Protein AF-A0A0C2XII8-F1 (afdb_monomer)

Radius of gyration: 54.87 Å; Cα contacts (8 Å, |Δi|>4): 39; chains: 1; bounding box: 104×58×124 Å

Solvent-accessible surface area (backbone atoms only — not comparable to full-atom values): 9317 Å² total; per-residue (Å²): 132,57,75,66,57,55,50,50,53,51,50,53,52,52,50,52,53,51,36,52,68,58,28,58,60,99,82,67,96,84,66,76,51,66,79,70,80,54,88,54,47,32,86,89,79,72,38,71,52,68,73,76,80,65,71,70,77,89,40,72,68,64,74,51,58,64,50,68,59,52,52,50,51,51,51,51,52,59,67,67,43,77,80,60,63,80,76,71,45,76,94,56,78,57,58,58,53,51,49,58,47,47,65,62,42,58,75,45,52,59,58,50,50,52,51,49,51,53,53,51,46,53,54,34,69,72,41,89,46,71,70,35,51,55,51,49,54,54,48,54,58,50,51,56,51,57,52,57,64,61,75,80,113

Secondary structure (DSSP, 8-state):
--HHHHHHHHHHHHHHHHHHHTT--TT-SS----SS--TTEETTTTEE--------S--HHHHHTTHHHHHHHHHHHHHHS---HHHHS-S-HHHHHHHHHHHHHHHHHHHHHHHHHHHHHHHHHHS--HHHHHHHHHHHHHHHHHHHHHH--

pLDDT: mean 78.1, std 12.28, range [43.84, 94.94]

Foldseek 3Di:
DDPVVVVVVVVVVVVVVVCVQQCDDPDDDPDSDHPPPPVQADPVVRHGPDDPPPPPCDDVCNVCVCVVVVVVVVVVVVVVPPPPVVVVPDPPPPVVVVVVVCVVCVVVVVVVVVVVLVVLLVVLVVPPDPVSVVVNVVSVVVVVVVVVVVVVD

Mean predicted aligned error: 20.23 Å

Structure (mmCIF, N/CA/C/O backbone):
data_AF-A0A0C2XII8-F1
#
_entry.id   AF-A0A0C2XII8-F1
#
loop_
_atom_site.group_PDB
_atom_site.id
_atom_site.type_symbol
_atom_site.label_atom_id
_atom_site.label_alt_id
_atom_site.label_comp_id
_atom_site.label_asym_id
_atom_site.label_entity_id
_atom_site.label_seq_id
_atom_site.pdbx_PDB_ins_code
_atom_site.Cartn_x
_atom_site.Cartn_y
_atom_site.Cartn_z
_atom_site.occupancy
_atom_site.B_iso_or_equiv
_atom_site.auth_seq_id
_atom_site.auth_comp_id
_atom_site.auth_asym_id
_atom_site.auth_atom_id
_atom_site.pdbx_PDB_model_num
ATOM 1 N N . MET A 1 1 ? 80.361 43.403 -60.291 1.00 56.62 1 MET A N 1
ATOM 2 C CA . MET A 1 1 ? 79.627 42.156 -60.578 1.00 56.62 1 MET A CA 1
ATOM 3 C C . MET A 1 1 ? 79.084 42.289 -61.982 1.00 56.62 1 MET A C 1
ATOM 5 O O . MET A 1 1 ? 78.618 43.370 -62.331 1.00 56.62 1 MET A O 1
ATOM 9 N N . SER A 1 2 ? 79.293 41.280 -62.820 1.00 84.12 2 SER A N 1
ATOM 10 C CA . SER A 1 2 ? 78.867 41.334 -64.219 1.00 84.12 2 SER A CA 1
ATOM 11 C C . SER A 1 2 ? 77.349 41.195 -64.300 1.00 84.12 2 SER A C 1
ATOM 13 O O . SER A 1 2 ? 76.752 40.419 -63.555 1.00 84.12 2 SER A O 1
ATOM 15 N N . LEU A 1 3 ? 76.719 41.902 -65.239 1.00 79.19 3 LEU A N 1
ATOM 16 C CA . LEU A 1 3 ? 75.275 41.812 -65.479 1.00 79.19 3 LEU A CA 1
ATOM 17 C C . LEU A 1 3 ? 74.833 40.359 -65.753 1.00 79.19 3 LEU A C 1
ATOM 19 O O . LEU A 1 3 ? 73.723 39.960 -65.410 1.00 79.19 3 LEU A O 1
ATOM 23 N N . ALA A 1 4 ? 75.725 39.551 -66.337 1.00 84.62 4 ALA A N 1
ATOM 24 C CA . ALA A 1 4 ? 75.497 38.130 -66.584 1.00 84.62 4 ALA A CA 1
ATOM 25 C C . ALA A 1 4 ? 75.403 37.310 -65.282 1.00 84.62 4 ALA A C 1
ATOM 27 O O . ALA A 1 4 ? 74.501 36.486 -65.142 1.00 84.62 4 ALA A O 1
ATOM 28 N N . GLU A 1 5 ? 76.267 37.587 -64.302 1.00 86.94 5 GLU A N 1
ATOM 29 C CA . GLU A 1 5 ? 76.284 36.890 -63.008 1.00 86.94 5 GLU A CA 1
ATOM 30 C C . GLU A 1 5 ? 75.009 37.183 -62.203 1.00 86.94 5 GLU A C 1
ATOM 32 O O . GLU A 1 5 ? 74.429 36.288 -61.588 1.00 86.94 5 GLU A O 1
ATOM 37 N N . GLU A 1 6 ? 74.512 38.422 -62.247 1.00 87.50 6 GLU A N 1
ATOM 38 C CA . GLU A 1 6 ? 73.258 38.802 -61.584 1.00 87.50 6 GLU A CA 1
ATOM 39 C C . GLU A 1 6 ? 72.031 38.138 -62.226 1.00 87.50 6 GLU A C 1
ATOM 41 O O . GLU A 1 6 ? 71.106 37.712 -61.522 1.00 87.50 6 GLU A O 1
ATOM 46 N N . VAL A 1 7 ? 72.022 37.996 -63.557 1.00 91.12 7 VAL A N 1
ATOM 47 C CA . VAL A 1 7 ? 70.962 37.284 -64.288 1.00 91.12 7 VAL A CA 1
ATOM 48 C C . VAL A 1 7 ? 70.968 35.798 -63.940 1.00 91.12 7 VAL A C 1
ATOM 50 O O . VAL A 1 7 ? 69.904 35.226 -63.686 1.00 91.12 7 VAL A O 1
ATOM 53 N N . GLU A 1 8 ? 72.141 35.173 -63.873 1.00 90.44 8 GLU A N 1
ATOM 54 C CA . GLU A 1 8 ? 72.284 33.770 -63.487 1.00 90.44 8 GLU A CA 1
ATOM 55 C C . GLU A 1 8 ? 71.892 33.533 -62.026 1.00 90.44 8 GLU A C 1
ATOM 57 O O . GLU A 1 8 ? 71.112 32.619 -61.744 1.00 90.44 8 GLU A O 1
ATOM 62 N N . ALA A 1 9 ? 72.307 34.405 -61.103 1.00 90.44 9 ALA A N 1
ATOM 63 C CA . ALA A 1 9 ? 71.905 34.341 -59.700 1.00 90.44 9 ALA A CA 1
ATOM 64 C C . ALA A 1 9 ? 70.382 34.495 -59.534 1.00 90.44 9 ALA A C 1
ATOM 66 O O . ALA A 1 9 ? 69.742 33.747 -58.784 1.00 90.44 9 ALA A O 1
ATOM 67 N N . ARG A 1 10 ? 69.758 35.422 -60.279 1.00 89.62 10 ARG A N 1
ATOM 68 C CA . ARG A 1 10 ? 68.296 35.589 -60.299 1.00 89.62 10 ARG A CA 1
ATOM 69 C C . ARG A 1 10 ? 67.602 34.363 -60.885 1.00 89.62 10 ARG A C 1
ATOM 71 O O . ARG A 1 10 ? 66.592 33.920 -60.336 1.00 89.62 10 ARG A O 1
ATOM 78 N N . LYS A 1 11 ? 68.130 33.800 -61.972 1.00 93.19 11 LYS A N 1
ATOM 79 C CA . LYS A 1 11 ? 67.602 32.590 -62.616 1.00 93.19 11 LYS A CA 1
ATOM 80 C C . LYS A 1 11 ? 67.659 31.392 -61.668 1.00 93.19 11 LYS A C 1
ATOM 82 O O . LYS A 1 11 ? 66.635 30.734 -61.492 1.00 93.19 11 LYS A O 1
ATOM 87 N N . ALA A 1 12 ? 68.788 31.172 -60.997 1.00 89.25 12 ALA A N 1
ATOM 88 C CA . ALA A 1 12 ? 68.959 30.109 -60.010 1.00 89.25 12 ALA A CA 1
ATOM 89 C C . ALA A 1 12 ? 67.997 30.276 -58.822 1.00 89.25 12 ALA A C 1
ATOM 91 O O . ALA A 1 12 ? 67.317 29.328 -58.423 1.00 89.25 12 ALA A O 1
ATOM 92 N N . ARG A 1 13 ? 67.838 31.504 -58.307 1.00 86.94 13 ARG A N 1
ATOM 93 C CA . ARG A 1 13 ? 66.891 31.805 -57.221 1.00 86.94 13 ARG A CA 1
ATOM 94 C C . ARG A 1 13 ? 65.436 31.565 -57.631 1.00 86.94 13 ARG A C 1
ATOM 96 O O . ARG A 1 13 ? 64.662 31.004 -56.856 1.00 86.94 13 ARG A O 1
ATOM 103 N N . LEU A 1 14 ? 65.055 31.950 -58.850 1.00 87.50 14 LEU A N 1
ATOM 104 C CA . LEU A 1 14 ? 63.716 31.690 -59.388 1.00 87.50 14 LEU A CA 1
ATOM 105 C C . LEU A 1 14 ? 63.469 30.196 -59.627 1.00 87.50 14 LEU A C 1
ATOM 107 O O . LEU A 1 14 ? 62.364 29.718 -59.374 1.00 87.50 14 LEU A O 1
ATOM 111 N N . GLN A 1 15 ? 64.479 29.449 -60.078 1.00 86.38 15 GLN A N 1
ATOM 112 C CA . GLN A 1 15 ? 64.397 27.995 -60.221 1.00 86.38 15 GLN A CA 1
ATOM 113 C C . GLN A 1 15 ? 64.233 27.305 -58.861 1.00 86.38 15 GLN A C 1
ATOM 115 O O . GLN A 1 15 ? 63.352 26.459 -58.730 1.00 86.38 15 GLN A O 1
ATOM 120 N N . ALA A 1 16 ? 64.965 27.730 -57.828 1.00 82.44 16 ALA A N 1
ATOM 121 C CA . ALA A 1 16 ? 64.806 27.214 -56.467 1.00 82.44 16 ALA A CA 1
ATOM 122 C C . ALA A 1 16 ? 63.406 27.499 -55.887 1.00 82.44 16 ALA A C 1
ATOM 124 O O . ALA A 1 16 ? 62.791 26.624 -55.279 1.00 82.44 16 ALA A O 1
ATOM 125 N N . LEU A 1 17 ? 62.853 28.695 -56.124 1.00 78.44 17 LEU A N 1
ATOM 126 C CA . LEU A 1 17 ? 61.482 29.030 -55.715 1.00 78.44 17 LEU A CA 1
ATOM 127 C C . LEU A 1 17 ? 60.429 28.210 -56.472 1.00 78.44 17 LEU A C 1
ATOM 129 O O . LEU A 1 17 ? 59.435 27.797 -55.875 1.00 78.44 17 LEU A O 1
ATOM 133 N N . ARG A 1 18 ? 60.642 27.945 -57.768 1.00 81.44 18 ARG A N 1
ATOM 134 C CA . ARG A 1 18 ? 59.767 27.075 -58.570 1.00 81.44 18 ARG A CA 1
ATOM 135 C C . ARG A 1 18 ? 59.827 25.620 -58.105 1.00 81.44 18 ARG A C 1
ATOM 137 O O . ARG A 1 18 ? 58.771 25.015 -57.959 1.00 81.44 18 ARG A O 1
ATOM 144 N N . ALA A 1 19 ? 61.014 25.093 -57.806 1.00 76.31 19 ALA A N 1
ATOM 145 C CA . ALA A 1 19 ? 61.191 23.747 -57.258 1.00 76.31 19 ALA A CA 1
ATOM 146 C C . ALA A 1 19 ? 60.526 23.603 -55.879 1.00 76.31 19 ALA A C 1
ATOM 148 O O . ALA A 1 19 ? 59.776 22.657 -55.647 1.00 76.31 19 ALA A O 1
ATOM 149 N N . LYS A 1 20 ? 60.690 24.607 -55.005 1.00 71.94 20 LYS A N 1
ATOM 150 C CA . LYS A 1 20 ? 60.012 24.662 -53.704 1.00 71.94 20 LYS A CA 1
ATOM 151 C C . LYS A 1 20 ? 58.490 24.729 -53.856 1.00 71.94 20 LYS A C 1
ATOM 153 O O . LYS A 1 20 ? 57.783 24.023 -53.152 1.00 71.94 20 LYS A O 1
ATOM 158 N N . LYS A 1 21 ? 57.967 25.521 -54.802 1.00 70.50 21 LYS A N 1
ATOM 159 C CA . LYS A 1 21 ? 56.524 25.578 -55.107 1.00 70.50 21 LYS A CA 1
ATOM 160 C C . LYS A 1 21 ? 55.982 24.243 -55.640 1.00 70.50 21 LYS A C 1
ATOM 162 O O . LYS A 1 21 ? 54.835 23.915 -55.365 1.00 70.50 21 LYS A O 1
ATOM 167 N N . ALA A 1 22 ? 56.799 23.487 -56.374 1.00 65.25 22 ALA A N 1
ATOM 168 C CA . ALA A 1 22 ? 56.472 22.155 -56.884 1.00 65.25 22 ALA A CA 1
ATOM 169 C C . ALA A 1 22 ? 56.649 21.024 -55.846 1.00 65.25 22 ALA A C 1
ATOM 171 O O . ALA A 1 22 ? 56.411 19.867 -56.176 1.00 65.25 22 ALA A O 1
ATOM 172 N N . GLY A 1 23 ? 57.047 21.339 -54.606 1.00 59.53 23 GLY A N 1
ATOM 173 C CA . GLY A 1 23 ? 57.166 20.361 -53.519 1.00 59.53 23 GLY A CA 1
ATOM 174 C C . GLY A 1 23 ? 58.398 19.454 -53.592 1.00 59.53 23 GLY A C 1
ATOM 175 O O . GLY A 1 23 ? 58.451 18.458 -52.880 1.00 59.53 23 GLY A O 1
ATOM 176 N N . ILE A 1 24 ? 59.395 19.778 -54.422 1.00 56.88 24 ILE A N 1
ATOM 177 C CA . ILE A 1 24 ? 60.624 18.984 -54.540 1.00 56.88 24 ILE A CA 1
ATOM 178 C C . ILE A 1 24 ? 61.638 19.514 -53.520 1.00 56.88 24 ILE A C 1
ATOM 180 O O . ILE A 1 24 ? 62.247 20.567 -53.719 1.00 56.88 24 ILE A O 1
ATOM 184 N N . THR A 1 25 ? 61.806 18.798 -52.410 1.00 51.34 25 THR A N 1
ATOM 185 C CA . THR A 1 25 ? 62.929 18.981 -51.478 1.00 51.34 25 THR A CA 1
ATOM 186 C C . THR A 1 25 ? 64.019 17.965 -51.801 1.00 51.34 25 THR A C 1
ATOM 188 O O . THR A 1 25 ? 63.706 16.805 -52.053 1.00 51.34 25 THR A O 1
ATOM 191 N N . ASN A 1 26 ? 65.287 18.389 -51.796 1.00 51.50 26 ASN A N 1
ATOM 192 C CA . ASN A 1 26 ? 66.441 17.514 -52.025 1.00 51.50 26 ASN A CA 1
ATOM 193 C C . ASN A 1 26 ? 66.412 16.335 -51.037 1.00 51.50 26 ASN A C 1
ATOM 195 O O . ASN A 1 26 ? 66.782 16.518 -49.879 1.00 51.50 26 ASN A O 1
ATOM 199 N N . GLY A 1 27 ? 65.956 15.157 -51.474 1.00 51.47 27 GLY A N 1
ATOM 200 C CA . GLY A 1 27 ? 66.006 13.961 -50.635 1.00 51.47 27 GLY A CA 1
ATOM 201 C C . GLY A 1 27 ? 65.000 12.839 -50.875 1.00 51.47 27 GLY A C 1
ATOM 202 O O . GLY A 1 27 ? 65.191 11.812 -50.243 1.00 51.47 27 GLY A O 1
ATOM 203 N N . ASP A 1 28 ? 63.984 12.950 -51.740 1.00 43.84 28 ASP A N 1
ATOM 204 C CA . ASP A 1 28 ? 63.217 11.753 -52.132 1.00 43.84 28 ASP A CA 1
ATOM 205 C C . ASP A 1 28 ? 62.414 11.965 -53.424 1.00 43.84 28 ASP A C 1
ATOM 207 O O . ASP A 1 28 ? 61.667 12.932 -53.567 1.00 43.84 28 ASP A O 1
ATOM 211 N N . SER A 1 29 ? 62.593 11.079 -54.399 1.00 48.31 29 SER A N 1
ATOM 212 C CA . SER A 1 29 ? 62.166 11.277 -55.794 1.00 48.31 29 SER A CA 1
ATOM 213 C C . SER A 1 29 ? 60.851 10.584 -56.148 1.00 48.31 29 SER A C 1
ATOM 215 O O . SER A 1 29 ? 60.609 10.319 -57.318 1.00 48.31 29 SER A O 1
ATOM 217 N N . ASN A 1 30 ? 59.981 10.302 -55.169 1.00 50.31 30 ASN A N 1
ATOM 218 C CA . ASN A 1 30 ? 58.760 9.528 -55.433 1.00 50.31 30 ASN A CA 1
ATOM 219 C C . ASN A 1 30 ? 57.459 10.023 -54.782 1.00 50.31 30 ASN A C 1
ATOM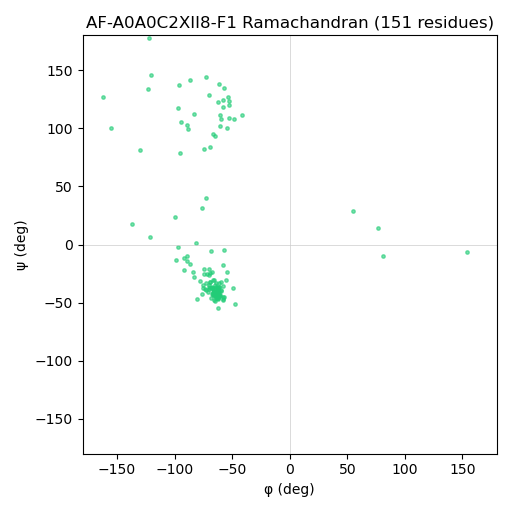 221 O O . ASN A 1 30 ? 56.466 9.297 -54.767 1.00 50.31 30 ASN A O 1
ATOM 225 N N . LYS A 1 31 ? 57.385 11.273 -54.311 1.00 50.22 31 LYS A N 1
ATOM 226 C CA . LYS A 1 31 ? 56.091 11.881 -53.949 1.00 50.22 31 LYS A CA 1
ATOM 227 C C . LYS A 1 31 ? 56.160 13.403 -54.032 1.00 50.22 31 LYS A C 1
ATOM 229 O O . LYS A 1 31 ? 56.646 14.066 -53.123 1.00 50.22 31 LYS A O 1
ATOM 234 N N . ALA A 1 32 ? 55.648 13.968 -55.125 1.00 55.75 32 ALA A N 1
ATOM 235 C CA . ALA A 1 32 ? 55.371 15.398 -55.216 1.00 55.75 32 ALA A CA 1
ATOM 236 C C . ALA A 1 32 ? 54.194 15.733 -54.282 1.00 55.75 32 ALA A C 1
ATOM 238 O O . ALA A 1 32 ? 53.034 15.733 -54.691 1.00 55.75 32 ALA A O 1
ATOM 239 N N . VAL A 1 33 ? 54.475 15.955 -52.997 1.00 54.31 33 VAL A N 1
ATOM 240 C CA . VAL A 1 33 ? 53.466 16.397 -52.031 1.00 54.31 33 VAL A CA 1
ATOM 241 C C . VAL A 1 33 ? 53.338 17.914 -52.155 1.00 54.31 33 VAL A C 1
ATOM 243 O O . VAL A 1 33 ? 54.262 18.664 -51.846 1.00 54.31 33 VAL A O 1
ATOM 246 N N . SER A 1 34 ? 52.185 18.372 -52.644 1.00 57.25 34 SER A N 1
ATOM 247 C CA . SER A 1 34 ? 51.815 19.790 -52.661 1.00 57.25 34 SER A CA 1
ATOM 248 C C . SER A 1 34 ? 51.954 20.385 -51.253 1.00 57.25 34 SER A C 1
ATOM 250 O O . SER A 1 34 ? 51.294 19.936 -50.319 1.00 57.25 34 SER A O 1
ATOM 252 N N . LEU A 1 35 ? 52.799 21.411 -51.088 1.00 55.91 35 LEU A N 1
ATOM 253 C CA . LEU A 1 35 ? 53.044 22.078 -49.797 1.00 55.91 35 LEU A CA 1
ATOM 254 C C . LEU A 1 35 ? 51.837 22.880 -49.273 1.00 55.91 35 LEU A C 1
ATOM 256 O O . LEU A 1 35 ? 51.882 23.408 -48.163 1.00 55.91 35 LEU A O 1
ATOM 260 N N . LEU A 1 36 ? 50.757 22.995 -50.050 1.00 61.31 36 LEU A N 1
ATOM 261 C CA . LEU A 1 36 ? 49.492 23.520 -49.550 1.00 61.31 36 LEU A CA 1
ATOM 262 C C . LEU A 1 36 ? 48.686 22.358 -48.978 1.00 61.31 36 LEU A C 1
ATOM 264 O O . LEU A 1 36 ? 48.025 21.628 -49.714 1.00 61.31 36 LEU A O 1
ATOM 268 N N . SER A 1 37 ? 48.721 22.223 -47.650 1.00 63.56 37 SER A N 1
ATOM 269 C CA . SER A 1 37 ? 47.777 21.376 -46.925 1.00 63.56 37 SER A CA 1
ATOM 270 C C .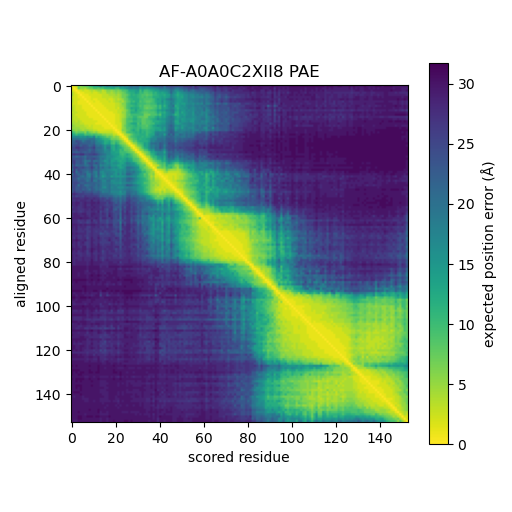 SER A 1 37 ? 46.363 21.897 -47.183 1.00 63.56 37 SER A C 1
ATOM 272 O O . SER A 1 37 ? 45.926 22.915 -46.639 1.00 63.56 37 SER A O 1
ATOM 274 N N . GLN A 1 38 ? 45.653 21.217 -48.073 1.00 66.44 38 GLN A N 1
ATOM 275 C CA . GLN A 1 38 ? 44.264 21.484 -48.392 1.00 66.44 38 GLN A CA 1
ATOM 276 C C . GLN A 1 38 ? 43.395 20.977 -47.237 1.00 66.44 38 GLN A C 1
ATOM 278 O O . GLN A 1 38 ? 42.859 19.877 -47.280 1.00 66.44 38 GLN A O 1
ATOM 283 N N . ARG A 1 39 ? 43.270 21.778 -46.170 1.00 73.25 39 ARG A N 1
ATOM 284 C CA . ARG A 1 39 ? 42.540 21.398 -44.941 1.00 73.25 39 ARG A CA 1
ATOM 285 C C . ARG A 1 39 ? 41.140 20.833 -45.231 1.00 73.25 39 ARG A C 1
ATOM 287 O O . ARG A 1 39 ? 40.723 19.887 -44.571 1.00 73.25 39 ARG A O 1
ATOM 294 N N . ASN A 1 40 ? 40.464 21.395 -46.237 1.00 77.94 40 ASN A N 1
ATOM 295 C CA . ASN A 1 40 ? 39.079 21.082 -46.594 1.00 77.94 40 ASN A CA 1
ATOM 296 C C . ASN A 1 40 ? 38.901 20.564 -48.029 1.00 77.94 40 ASN A C 1
ATOM 298 O O . ASN A 1 40 ? 37.759 20.450 -48.457 1.00 77.94 40 ASN A O 1
ATOM 302 N N . PHE A 1 41 ? 39.961 20.304 -48.799 1.00 81.50 41 PHE A N 1
ATOM 303 C CA . PHE A 1 41 ? 39.829 19.853 -50.191 1.00 81.50 41 PHE A CA 1
ATOM 304 C C . PHE A 1 41 ? 40.552 18.528 -50.381 1.00 81.50 41 PHE A C 1
ATOM 306 O O . PHE A 1 41 ? 41.679 18.363 -49.917 1.00 81.50 41 PHE A O 1
ATOM 313 N N . ASP A 1 42 ? 39.877 17.597 -51.042 1.00 80.94 42 ASP A N 1
ATOM 314 C CA . ASP A 1 42 ? 40.406 16.278 -51.343 1.00 80.94 42 ASP A CA 1
ATOM 315 C C . ASP A 1 42 ? 40.982 16.266 -52.772 1.00 80.94 42 ASP A C 1
ATOM 317 O O . ASP A 1 42 ? 40.245 16.524 -53.732 1.00 80.94 42 ASP A O 1
ATOM 321 N N . PRO A 1 43 ? 42.295 16.029 -52.945 1.00 77.50 43 PRO A N 1
ATOM 322 C CA . PRO A 1 43 ? 42.939 16.068 -54.252 1.00 77.50 43 PRO A CA 1
ATOM 323 C C . PRO A 1 43 ? 42.497 14.945 -55.200 1.00 77.50 43 PRO A C 1
ATOM 325 O O . PRO A 1 43 ? 42.599 15.135 -56.413 1.00 77.50 43 PRO A O 1
ATOM 328 N N . GLU A 1 44 ? 42.001 13.814 -54.690 1.00 78.19 44 GLU A N 1
ATOM 329 C CA . GLU A 1 44 ? 41.581 12.681 -55.525 1.00 78.19 44 GLU A CA 1
ATOM 330 C C . GLU A 1 44 ? 40.184 12.909 -56.106 1.00 78.19 44 GLU A C 1
ATOM 332 O O . GLU A 1 44 ? 39.981 12.786 -57.316 1.00 78.19 44 GLU A O 1
ATOM 337 N N . THR A 1 45 ? 39.229 13.330 -55.272 1.00 79.56 45 THR A N 1
ATOM 338 C CA . THR A 1 45 ? 37.847 13.588 -55.708 1.00 79.56 45 THR A CA 1
ATOM 339 C C . THR A 1 45 ? 37.620 15.019 -56.191 1.00 79.56 45 THR A C 1
ATOM 341 O O . THR A 1 45 ? 36.577 15.313 -56.771 1.00 79.56 45 THR A O 1
ATOM 344 N N . ARG A 1 46 ? 38.590 15.920 -55.981 1.00 79.12 46 ARG A N 1
ATOM 345 C CA . ARG A 1 46 ? 38.522 17.358 -56.302 1.00 79.12 46 ARG A CA 1
ATOM 346 C C . ARG A 1 46 ? 37.315 18.062 -55.670 1.00 79.12 46 ARG A C 1
ATOM 348 O O . ARG A 1 46 ? 36.802 19.041 -56.214 1.00 79.12 46 ARG A O 1
ATOM 355 N N . THR A 1 47 ? 36.852 17.567 -54.528 1.00 79.62 47 THR A N 1
ATOM 356 C CA . THR A 1 47 ? 35.693 18.095 -53.798 1.00 79.62 47 THR A CA 1
ATOM 357 C C . THR A 1 47 ? 36.074 18.505 -52.384 1.00 79.62 47 THR A C 1
ATOM 359 O O . THR A 1 47 ? 37.214 18.350 -51.945 1.00 79.62 47 THR A O 1
ATOM 362 N N . LEU A 1 48 ? 35.101 19.045 -51.647 1.00 79.75 48 LEU A N 1
ATOM 363 C CA . LEU A 1 48 ? 35.241 19.255 -50.212 1.00 79.75 48 LEU A CA 1
ATOM 364 C C . LEU A 1 48 ? 35.564 17.919 -49.529 1.00 79.75 48 LEU A C 1
ATOM 366 O O . LEU A 1 48 ? 34.909 16.911 -49.805 1.00 79.75 48 LEU A O 1
ATOM 370 N N . ARG A 1 49 ? 36.548 17.938 -48.627 1.00 74.56 49 ARG A N 1
ATOM 371 C CA . ARG A 1 49 ? 36.910 16.816 -47.762 1.00 74.56 49 ARG A CA 1
ATOM 372 C C . ARG A 1 49 ? 35.738 16.551 -46.823 1.00 74.56 49 ARG A C 1
ATOM 374 O O . ARG A 1 49 ? 35.607 17.196 -45.782 1.00 74.56 49 ARG A O 1
ATOM 381 N N . ARG A 1 50 ? 34.851 15.642 -47.222 1.00 72.50 50 ARG A N 1
ATOM 382 C CA . ARG A 1 50 ? 33.793 15.126 -46.355 1.00 72.50 50 ARG A CA 1
ATOM 383 C C . ARG A 1 50 ? 34.494 14.264 -45.307 1.00 72.50 50 ARG A C 1
ATOM 385 O O . ARG A 1 50 ? 35.321 13.436 -45.670 1.00 72.50 50 ARG A O 1
ATOM 392 N N . ALA A 1 51 ? 34.228 14.494 -44.021 1.00 68.00 51 ALA A N 1
ATOM 393 C CA . ALA A 1 51 ? 34.591 13.497 -43.019 1.00 68.00 51 ALA A CA 1
ATOM 394 C C . ALA A 1 51 ? 33.964 12.183 -43.480 1.00 68.00 51 ALA A C 1
ATOM 396 O O . ALA A 1 51 ? 32.781 12.201 -43.827 1.00 68.00 51 ALA A O 1
ATOM 397 N N . ASP A 1 52 ? 34.762 11.117 -43.584 1.00 65.75 52 ASP A N 1
ATOM 398 C CA . ASP A 1 52 ? 34.280 9.801 -43.981 1.00 65.75 52 ASP A CA 1
ATOM 399 C C . ASP A 1 52 ? 32.954 9.563 -43.267 1.00 65.75 52 ASP A C 1
ATOM 401 O O . ASP A 1 52 ? 32.919 9.432 -42.045 1.00 65.75 52 ASP A O 1
ATOM 405 N N . ALA A 1 53 ? 31.858 9.526 -44.023 1.00 59.78 53 ALA A N 1
ATOM 406 C CA . ALA A 1 53 ? 30.548 9.163 -43.505 1.00 59.78 53 ALA A CA 1
ATOM 407 C C . ALA A 1 53 ? 30.513 7.649 -43.242 1.00 59.78 53 ALA A C 1
ATOM 409 O O . ALA A 1 53 ? 29.532 6.979 -43.550 1.00 59.78 53 ALA A O 1
ATOM 410 N N . ARG A 1 54 ? 31.612 7.093 -42.706 1.00 62.12 54 ARG A N 1
ATOM 411 C CA . ARG A 1 54 ? 31.572 5.866 -41.929 1.00 62.12 54 ARG A CA 1
ATOM 412 C C . ARG A 1 54 ? 30.522 6.162 -40.884 1.00 62.12 54 ARG A C 1
ATOM 414 O O . ARG A 1 54 ? 30.704 7.073 -40.079 1.00 62.12 54 ARG A O 1
ATOM 421 N N . ALA A 1 55 ? 29.381 5.504 -41.031 1.00 63.06 55 ALA A N 1
ATOM 422 C CA . ALA A 1 55 ? 28.265 5.643 -40.129 1.00 63.06 55 ALA A CA 1
ATOM 423 C C . ALA A 1 55 ? 28.842 5.508 -38.725 1.00 63.06 55 ALA A C 1
ATOM 425 O O . ALA A 1 55 ? 29.312 4.433 -38.378 1.00 63.06 55 ALA A O 1
ATOM 426 N N . ILE A 1 56 ? 28.908 6.608 -37.976 1.00 67.00 56 ILE A N 1
ATOM 427 C CA . ILE A 1 56 ? 29.422 6.587 -36.612 1.00 67.00 56 ILE A CA 1
ATOM 428 C C . ILE A 1 56 ? 28.493 5.611 -35.893 1.00 67.00 56 ILE A C 1
ATOM 430 O O . ILE A 1 56 ? 27.281 5.822 -35.841 1.00 67.00 56 ILE A O 1
ATOM 434 N N . GLU A 1 57 ? 29.007 4.428 -35.567 1.00 67.12 57 GLU A N 1
ATOM 435 C CA . GLU A 1 57 ? 28.174 3.307 -35.117 1.00 67.12 57 GLU A CA 1
ATOM 436 C C . GLU A 1 57 ? 27.604 3.595 -33.732 1.00 67.12 57 GLU A C 1
ATOM 438 O O . GLU A 1 57 ? 26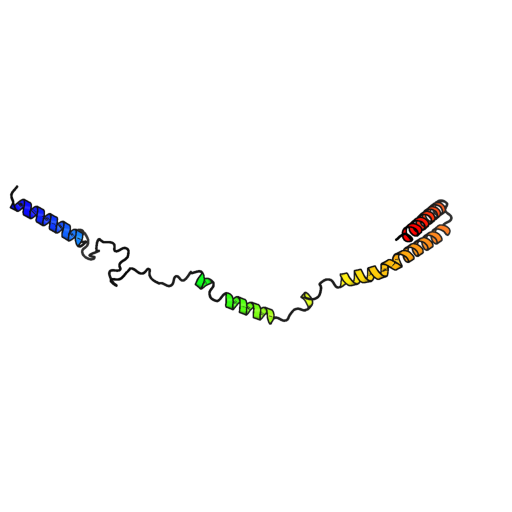.454 3.272 -33.468 1.00 67.12 57 GLU A O 1
ATOM 443 N N . ASP A 1 58 ? 28.362 4.332 -32.926 1.00 74.44 58 ASP A N 1
ATOM 444 C CA . ASP A 1 58 ? 28.006 4.736 -31.575 1.00 74.44 58 ASP A CA 1
ATOM 445 C C . ASP A 1 58 ? 27.383 6.142 -31.576 1.00 74.44 58 ASP A C 1
ATOM 447 O O . ASP A 1 58 ? 28.051 7.151 -31.347 1.00 74.44 58 ASP A O 1
ATOM 451 N N . THR A 1 59 ? 26.102 6.226 -31.943 1.00 82.94 59 THR A N 1
ATOM 452 C CA . THR A 1 59 ? 25.296 7.450 -31.777 1.00 82.94 59 THR A CA 1
ATOM 453 C C . THR A 1 59 ? 24.102 7.137 -30.880 1.00 82.94 59 THR A C 1
ATOM 455 O O . THR A 1 59 ? 23.562 6.032 -30.930 1.00 82.94 59 THR A O 1
ATOM 458 N N . VAL A 1 60 ? 23.670 8.097 -30.058 1.00 85.31 60 VAL A N 1
ATOM 459 C CA . VAL A 1 60 ? 22.583 7.904 -29.075 1.00 85.31 60 VAL A CA 1
ATOM 460 C C . VAL A 1 60 ? 21.285 7.464 -29.756 1.00 85.31 60 VAL A C 1
ATOM 462 O O . VAL A 1 60 ? 20.557 6.628 -29.238 1.00 85.31 60 VAL A O 1
ATOM 465 N N . GLU A 1 61 ? 21.032 7.975 -30.953 1.00 83.94 61 GLU A N 1
ATOM 466 C CA . GLU A 1 61 ? 19.876 7.682 -31.791 1.00 83.94 61 GLU A CA 1
ATOM 467 C C . GLU A 1 61 ? 19.825 6.202 -32.174 1.00 83.94 61 GLU A C 1
ATOM 469 O O . GLU A 1 61 ? 18.756 5.610 -32.130 1.00 83.94 61 GLU A O 1
ATOM 474 N N . LYS A 1 62 ? 20.976 5.589 -32.479 1.00 84.00 62 LYS A N 1
ATOM 475 C CA . LYS A 1 62 ? 21.070 4.152 -32.778 1.00 84.00 62 LYS A CA 1
ATOM 476 C C . LYS A 1 62 ? 20.912 3.292 -31.531 1.00 84.00 62 LYS A C 1
ATOM 478 O O . LYS A 1 62 ? 20.364 2.204 -31.615 1.00 84.00 62 LYS A O 1
ATOM 483 N N . ASN A 1 63 ? 21.378 3.786 -30.385 1.00 83.56 63 ASN A N 1
ATOM 484 C CA . ASN A 1 63 ? 21.266 3.076 -29.111 1.00 83.56 63 ASN A CA 1
ATOM 485 C C . ASN A 1 63 ? 19.823 3.064 -28.576 1.00 83.56 63 ASN A C 1
ATOM 487 O O . ASN A 1 63 ? 19.470 2.188 -27.793 1.00 83.56 63 ASN A O 1
ATOM 491 N N . VAL A 1 64 ? 19.002 4.043 -28.967 1.00 86.88 64 VAL A N 1
ATOM 492 C CA . VAL A 1 64 ? 17.594 4.169 -28.551 1.00 86.88 64 VAL A CA 1
ATOM 493 C C . VAL A 1 64 ? 16.628 3.631 -29.618 1.00 86.88 64 VAL A C 1
ATOM 495 O O . VAL A 1 64 ? 15.450 3.415 -29.327 1.00 86.88 64 VAL A O 1
ATOM 498 N N . ASP A 1 65 ? 17.113 3.383 -30.836 1.00 87.50 65 ASP A N 1
ATOM 499 C CA . ASP A 1 65 ? 16.323 2.794 -31.915 1.00 87.50 65 ASP A CA 1
ATOM 500 C C . ASP A 1 65 ? 15.772 1.421 -31.490 1.00 87.50 65 ASP A C 1
ATOM 502 O O . ASP A 1 65 ? 16.509 0.547 -31.037 1.00 87.50 65 ASP A O 1
ATOM 506 N N . GLY A 1 66 ? 14.453 1.248 -31.573 1.00 88.31 66 GLY A N 1
ATOM 507 C CA . GLY A 1 66 ? 13.760 0.016 -31.174 1.00 88.31 66 GLY A CA 1
ATOM 508 C C . GLY A 1 66 ? 13.472 -0.165 -29.674 1.00 88.31 66 GLY A C 1
ATOM 509 O O . GLY A 1 66 ? 12.671 -1.032 -29.327 1.00 88.31 66 GLY A O 1
ATOM 510 N N . LEU A 1 67 ? 14.012 0.669 -28.773 1.00 91.81 67 LEU A N 1
ATOM 511 C CA . LEU A 1 67 ? 13.734 0.557 -27.328 1.00 91.81 67 LEU A CA 1
ATOM 512 C C . LEU A 1 67 ? 12.243 0.758 -27.006 1.00 91.81 67 LEU A C 1
ATOM 514 O O . LEU A 1 67 ? 11.686 0.107 -26.124 1.00 91.81 67 LEU A O 1
ATOM 518 N N . ALA A 1 68 ? 11.578 1.656 -27.735 1.00 90.69 68 ALA A N 1
ATOM 519 C CA . ALA A 1 68 ? 10.145 1.896 -27.576 1.00 90.69 68 ALA A CA 1
ATOM 520 C C . ALA A 1 68 ? 9.310 0.656 -27.940 1.00 90.69 68 ALA A C 1
ATOM 522 O O . ALA A 1 68 ? 8.360 0.325 -27.229 1.00 90.69 68 ALA A O 1
ATOM 523 N N . ASP A 1 69 ? 9.695 -0.046 -29.008 1.00 93.44 69 ASP A N 1
ATOM 524 C CA . ASP A 1 69 ? 9.016 -1.260 -29.462 1.00 93.44 69 ASP A CA 1
ATOM 525 C C . ASP A 1 69 ? 9.234 -2.414 -28.476 1.00 93.44 69 ASP A C 1
ATOM 527 O O . ASP A 1 69 ? 8.303 -3.167 -28.189 1.00 93.44 69 ASP A O 1
ATOM 531 N N . GLU A 1 70 ? 10.431 -2.515 -27.889 1.00 93.44 70 GLU A N 1
ATOM 532 C CA . GLU A 1 70 ? 10.734 -3.479 -26.828 1.00 93.44 70 GLU A CA 1
ATOM 533 C C . GLU A 1 70 ? 9.890 -3.227 -25.569 1.00 93.44 70 GLU A C 1
ATOM 535 O O . GLU A 1 70 ? 9.287 -4.157 -25.031 1.00 93.44 70 GLU A O 1
ATOM 540 N N . ILE A 1 71 ? 9.777 -1.968 -25.131 1.00 93.31 71 ILE A N 1
ATOM 541 C CA . ILE A 1 71 ? 8.947 -1.588 -23.977 1.00 93.31 71 ILE A CA 1
ATOM 542 C C . ILE A 1 71 ? 7.474 -1.931 -24.232 1.00 93.31 71 ILE A C 1
ATOM 544 O O . ILE A 1 71 ? 6.810 -2.487 -23.356 1.00 93.31 71 ILE A O 1
ATOM 548 N N . LEU A 1 72 ? 6.962 -1.633 -25.428 1.00 92.81 72 LEU A N 1
ATOM 549 C CA . LEU A 1 72 ? 5.585 -1.953 -25.810 1.00 92.81 72 LEU A CA 1
ATOM 550 C C . LEU A 1 72 ? 5.341 -3.466 -25.861 1.00 92.81 72 LEU A C 1
ATOM 552 O O . LEU A 1 72 ? 4.301 -3.938 -25.396 1.00 92.81 72 LEU A O 1
ATOM 556 N N . ALA A 1 73 ? 6.294 -4.237 -26.387 1.00 93.31 73 ALA A N 1
ATOM 557 C CA . ALA A 1 73 ? 6.214 -5.693 -26.405 1.00 93.31 73 ALA A CA 1
ATOM 558 C C . ALA A 1 73 ? 6.223 -6.282 -24.984 1.00 93.31 73 ALA A C 1
ATOM 560 O O . ALA A 1 73 ? 5.416 -7.163 -24.682 1.00 93.31 73 ALA A O 1
ATOM 561 N N . ALA A 1 74 ? 7.077 -5.762 -24.099 1.00 90.19 74 ALA A N 1
ATOM 562 C CA . ALA A 1 74 ? 7.153 -6.181 -22.704 1.00 90.19 74 ALA A CA 1
ATOM 563 C C . ALA A 1 74 ? 5.874 -5.838 -21.919 1.00 90.19 74 ALA A C 1
ATOM 565 O O . ALA A 1 74 ? 5.389 -6.665 -21.144 1.00 90.19 74 ALA A O 1
ATOM 566 N N . ASP A 1 75 ? 5.287 -4.655 -22.133 1.00 88.19 75 ASP A N 1
ATOM 567 C CA . ASP A 1 75 ? 4.026 -4.285 -21.482 1.00 88.19 75 ASP A CA 1
ATOM 568 C C . ASP A 1 75 ? 2.868 -5.163 -21.970 1.00 88.19 75 ASP A C 1
ATOM 570 O O . ASP A 1 75 ? 2.087 -5.660 -21.160 1.00 88.19 75 ASP A O 1
ATOM 574 N N . LYS A 1 76 ? 2.812 -5.467 -23.273 1.00 88.06 76 LYS A N 1
ATOM 575 C CA . LYS A 1 76 ? 1.818 -6.395 -23.826 1.00 88.06 76 LYS A CA 1
ATOM 576 C C . LYS A 1 76 ? 1.937 -7.796 -23.215 1.00 88.06 76 LYS A C 1
ATOM 578 O O . LYS A 1 76 ? 0.928 -8.365 -22.812 1.00 88.06 76 LYS A O 1
ATOM 583 N N . GLN A 1 77 ? 3.155 -8.318 -23.065 1.00 86.19 77 GLN A N 1
ATOM 584 C CA . GLN A 1 77 ? 3.395 -9.595 -22.380 1.00 86.19 77 GLN A CA 1
ATOM 585 C C . GLN A 1 77 ? 2.976 -9.552 -20.904 1.00 86.19 77 GLN A C 1
ATOM 587 O O . GLN A 1 77 ? 2.422 -10.519 -20.388 1.00 86.19 77 GLN A O 1
ATOM 592 N N . ARG A 1 78 ? 3.202 -8.427 -20.216 1.00 81.44 78 ARG A N 1
ATOM 593 C CA . ARG A 1 78 ? 2.789 -8.235 -18.820 1.00 81.44 78 ARG A CA 1
ATOM 594 C C . ARG A 1 78 ? 1.270 -8.141 -18.660 1.00 81.44 78 ARG A C 1
ATOM 596 O O . ARG A 1 78 ? 0.758 -8.559 -17.628 1.00 81.44 78 ARG A O 1
ATOM 603 N N . GLN A 1 79 ? 0.569 -7.590 -19.648 1.00 78.31 79 GLN A N 1
ATOM 604 C CA . GLN A 1 79 ? -0.894 -7.545 -19.681 1.00 78.31 79 GLN A CA 1
ATOM 605 C C . GLN A 1 79 ? -1.512 -8.909 -20.032 1.00 78.31 79 GLN A C 1
ATOM 607 O O . GLN A 1 79 ? -2.577 -9.237 -19.517 1.00 78.31 79 GLN A O 1
ATOM 612 N N . GLU A 1 80 ? -0.856 -9.695 -20.895 1.00 77.62 80 GLU A N 1
ATOM 613 C CA . GLU A 1 80 ? -1.255 -11.071 -21.233 1.00 77.62 80 GLU A CA 1
ATOM 614 C C . GLU A 1 80 ? -0.943 -12.069 -20.105 1.00 77.62 80 GLU A C 1
ATOM 616 O O . GLU A 1 80 ? -1.611 -13.099 -19.995 1.00 77.62 80 GLU A O 1
ATOM 621 N N . ALA A 1 81 ? 0.040 -11.768 -19.249 1.00 78.19 81 ALA A N 1
ATOM 622 C CA . ALA A 1 81 ? 0.290 -12.529 -18.034 1.00 78.19 81 ALA A CA 1
ATOM 623 C C . ALA A 1 81 ? -0.932 -12.451 -17.106 1.00 78.19 81 ALA A C 1
ATOM 625 O O . ALA A 1 81 ? -1.380 -11.373 -16.714 1.00 78.19 81 ALA A O 1
ATOM 626 N N . GLU A 1 82 ? -1.473 -13.621 -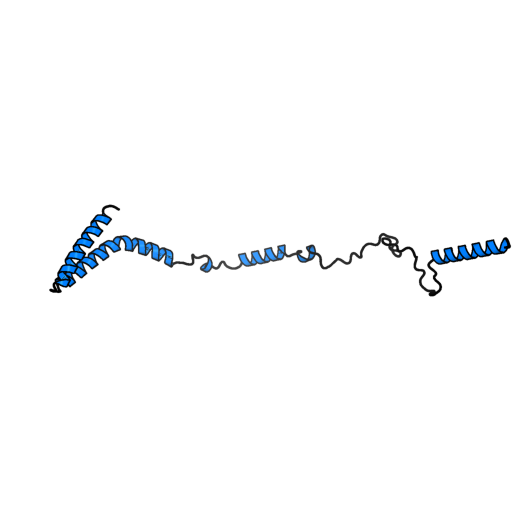16.771 1.00 67.69 82 GLU A N 1
ATOM 627 C CA . GLU A 1 82 ? -2.682 -13.781 -15.972 1.00 67.69 82 GLU A CA 1
ATOM 628 C C . GLU A 1 82 ? -2.565 -13.000 -14.651 1.00 67.69 82 GLU A C 1
ATOM 630 O O . GLU A 1 82 ? -1.612 -13.164 -13.885 1.00 67.69 82 GLU A O 1
ATOM 635 N N . LEU A 1 83 ? -3.517 -12.092 -14.412 1.00 68.31 83 LEU A N 1
ATOM 636 C CA . LEU A 1 83 ? -3.547 -11.251 -13.218 1.00 68.31 83 LEU A CA 1
ATOM 637 C C . LEU A 1 83 ? -3.640 -12.140 -11.973 1.00 68.31 83 LEU A C 1
ATOM 639 O O . LEU A 1 83 ? -4.677 -12.752 -11.718 1.00 68.31 83 LEU A O 1
ATOM 643 N N . ASP A 1 84 ? -2.574 -12.180 -11.173 1.00 72.19 84 ASP A N 1
ATOM 644 C CA . ASP A 1 84 ? -2.562 -12.906 -9.905 1.00 72.19 84 ASP A CA 1
ATOM 645 C C . ASP A 1 84 ? -3.520 -12.241 -8.900 1.00 72.19 84 ASP A C 1
ATOM 647 O O . ASP A 1 84 ? -3.186 -11.281 -8.193 1.00 72.19 84 ASP A O 1
ATO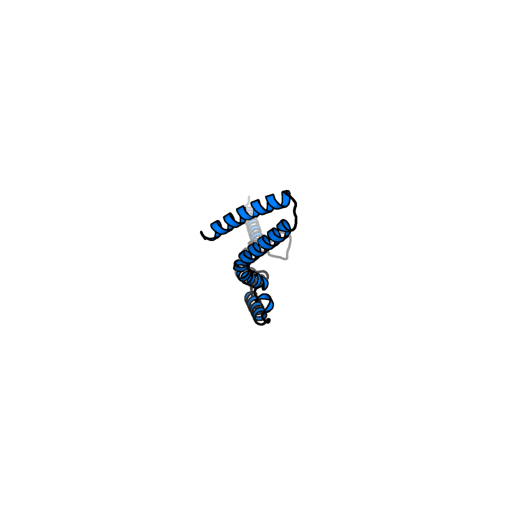M 651 N N . LEU A 1 85 ? -4.746 -12.767 -8.846 1.00 65.75 85 LEU A N 1
ATOM 652 C CA . LEU A 1 85 ? -5.831 -12.344 -7.955 1.00 65.75 85 LEU A CA 1
ATOM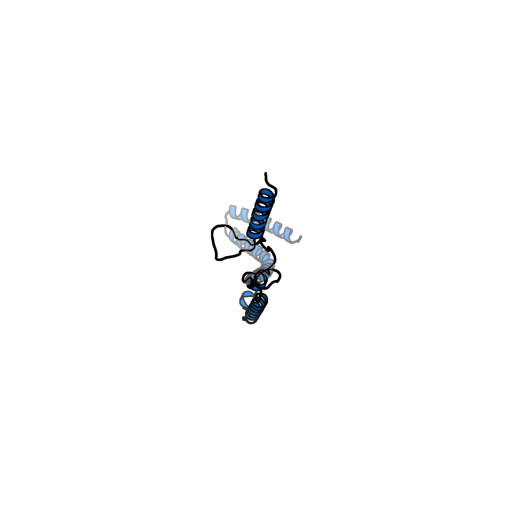 653 C C . LEU A 1 85 ? -5.413 -12.360 -6.473 1.00 65.75 85 LEU A C 1
ATOM 655 O O . LEU A 1 85 ? -5.961 -11.608 -5.665 1.00 65.75 85 LEU A O 1
ATOM 659 N N . SER A 1 86 ? -4.404 -13.159 -6.121 1.00 66.75 86 SER A N 1
ATOM 660 C CA . SER A 1 86 ? -3.828 -13.260 -4.776 1.00 66.75 86 SER A CA 1
ATOM 661 C C . SER A 1 86 ? -3.133 -11.970 -4.329 1.00 66.75 86 SER A C 1
ATOM 663 O O . SER A 1 86 ? -3.099 -11.663 -3.138 1.00 66.75 86 SER A O 1
ATOM 665 N N . ASN A 1 87 ? -2.579 -11.202 -5.272 1.00 70.44 87 ASN A N 1
ATOM 666 C CA . ASN A 1 87 ? -1.842 -9.965 -5.001 1.00 70.44 87 ASN A CA 1
ATOM 667 C C . ASN A 1 87 ? -2.748 -8.716 -5.053 1.00 70.44 87 ASN A C 1
ATOM 669 O O . ASN A 1 87 ? -2.427 -7.689 -4.454 1.00 70.44 87 ASN A O 1
ATOM 673 N N . ILE A 1 88 ? -3.892 -8.817 -5.744 1.00 67.81 88 ILE A N 1
ATOM 674 C CA . ILE A 1 88 ? -4.936 -7.778 -5.828 1.00 67.81 88 ILE A CA 1
ATOM 675 C C . ILE A 1 88 ? -5.886 -7.828 -4.623 1.00 67.81 88 ILE A C 1
ATOM 677 O O . ILE A 1 88 ? -6.439 -6.799 -4.228 1.00 67.81 88 ILE A O 1
ATOM 681 N N . ALA A 1 89 ? -6.070 -9.000 -4.008 1.00 72.31 89 ALA A N 1
ATOM 682 C CA . ALA A 1 89 ? -6.855 -9.116 -2.789 1.00 72.31 89 ALA A CA 1
ATOM 683 C C . ALA A 1 89 ? -6.232 -8.275 -1.649 1.00 72.31 89 ALA A C 1
ATOM 685 O O . ALA A 1 89 ? -5.009 -8.275 -1.464 1.00 72.31 89 ALA A O 1
ATOM 686 N N . PRO A 1 90 ? -7.041 -7.560 -0.844 1.00 73.19 90 PRO A N 1
ATOM 687 C CA . PRO A 1 90 ? -6.528 -6.792 0.283 1.00 73.19 90 PRO A CA 1
ATOM 688 C C . PRO A 1 90 ? -5.776 -7.719 1.249 1.00 73.19 90 PRO A C 1
ATOM 690 O O . PRO A 1 90 ? -6.354 -8.629 1.839 1.00 73.19 90 PRO A O 1
ATOM 693 N N . LYS A 1 91 ? -4.475 -7.457 1.440 1.00 66.31 91 LYS A N 1
ATOM 694 C CA . LYS A 1 91 ? -3.513 -8.294 2.193 1.00 66.31 91 LYS A CA 1
ATOM 695 C C . LYS A 1 91 ? -3.879 -8.596 3.655 1.00 66.31 91 LYS A C 1
ATOM 697 O O . LYS A 1 91 ? -3.143 -9.316 4.327 1.00 66.31 91 LYS A O 1
ATOM 702 N N . ARG A 1 92 ? -4.961 -8.035 4.197 1.00 62.88 92 ARG A N 1
ATOM 703 C CA . ARG A 1 92 ? -5.352 -8.212 5.600 1.00 62.88 92 ARG A CA 1
ATOM 704 C C . ARG A 1 92 ? -6.822 -8.611 5.741 1.00 62.88 92 ARG A C 1
ATOM 706 O O . ARG A 1 92 ? -7.632 -7.771 6.105 1.00 62.88 92 ARG A O 1
ATOM 713 N N . PRO A 1 93 ? -7.167 -9.898 5.564 1.00 63.12 93 PRO A N 1
ATOM 714 C CA . PRO A 1 93 ? -8.488 -10.440 5.923 1.00 63.12 93 PRO A CA 1
ATOM 715 C C . PRO A 1 93 ? -8.861 -10.243 7.409 1.00 63.12 93 PRO A C 1
ATOM 717 O O . PRO A 1 93 ? -10.022 -10.322 7.788 1.00 63.12 93 PRO A O 1
ATOM 720 N N . ASN A 1 94 ? -7.884 -9.958 8.271 1.00 60.91 94 ASN A N 1
ATOM 721 C CA . ASN A 1 94 ? -8.035 -9.827 9.720 1.00 60.91 94 ASN A CA 1
ATOM 722 C C . ASN A 1 94 ? -8.388 -8.414 10.219 1.00 60.91 94 ASN A C 1
ATOM 724 O O . ASN A 1 94 ? -8.759 -8.272 11.383 1.00 60.91 94 ASN A O 1
ATOM 728 N N . TRP A 1 95 ? -8.263 -7.371 9.391 1.00 71.88 95 TRP A N 1
ATOM 729 C CA . TRP A 1 95 ? -8.544 -5.998 9.835 1.00 71.88 9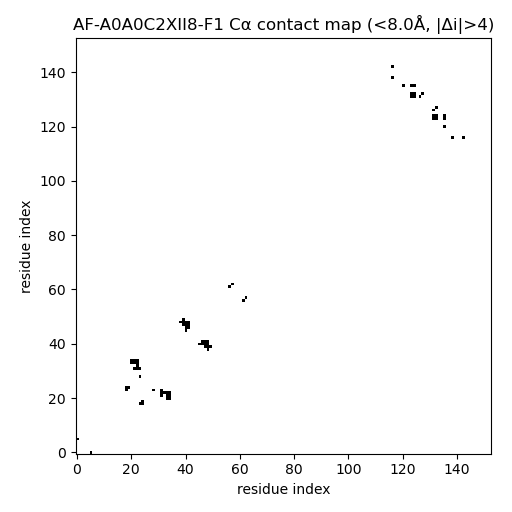5 TRP A CA 1
ATOM 730 C C . TRP A 1 95 ? -10.047 -5.758 9.998 1.00 71.88 95 TRP A C 1
ATOM 732 O O . TRP A 1 95 ? -10.476 -5.141 10.972 1.00 71.88 95 TRP A O 1
ATOM 742 N N . ASP A 1 96 ? -10.827 -6.333 9.086 1.00 76.19 96 ASP A N 1
ATOM 743 C CA . ASP A 1 96 ? -12.279 -6.247 9.083 1.00 76.19 96 ASP A CA 1
ATOM 744 C C . ASP A 1 96 ? -12.862 -7.169 10.152 1.00 76.19 96 ASP A C 1
ATOM 746 O O . ASP A 1 96 ? -13.653 -6.737 10.977 1.00 76.19 96 ASP A O 1
ATOM 750 N N . LEU A 1 97 ? -12.328 -8.391 10.268 1.00 78.38 97 LEU A N 1
ATOM 751 C CA . LEU A 1 97 ? -12.688 -9.311 11.349 1.00 78.38 97 LEU A CA 1
ATOM 752 C C . LEU A 1 97 ? -12.438 -8.710 12.733 1.00 78.38 97 LEU A C 1
ATOM 754 O O . LEU A 1 97 ? -13.297 -8.807 13.603 1.00 78.38 97 LEU A O 1
ATOM 758 N N . LYS A 1 98 ? -11.280 -8.074 12.951 1.00 81.06 98 LYS A N 1
ATOM 759 C CA . LYS A 1 98 ? -10.979 -7.430 14.235 1.00 81.06 98 LYS A CA 1
ATOM 760 C C . LYS A 1 98 ? -11.908 -6.244 14.490 1.00 81.06 98 LYS A C 1
ATOM 762 O O . LYS A 1 98 ? -12.367 -6.075 15.613 1.00 81.06 98 LYS A O 1
ATOM 767 N N . ARG A 1 99 ? -12.203 -5.435 13.471 1.00 82.75 99 ARG A N 1
ATOM 768 C CA . ARG A 1 99 ? -13.112 -4.288 13.591 1.00 82.75 99 ARG A CA 1
ATOM 769 C C . ARG A 1 99 ? -14.546 -4.727 13.891 1.00 82.75 99 ARG A C 1
ATOM 771 O O . ARG A 1 99 ? -15.156 -4.207 14.822 1.00 82.75 99 ARG A O 1
ATOM 778 N N . ASP A 1 100 ? -15.056 -5.701 13.150 1.00 85.75 100 ASP A N 1
ATOM 779 C CA . ASP A 1 100 ? -16.408 -6.234 13.309 1.00 85.75 100 ASP A CA 1
ATOM 780 C C . ASP A 1 100 ? -16.571 -6.981 14.634 1.00 85.75 100 ASP A C 1
ATOM 782 O O . ASP A 1 100 ? -17.614 -6.877 15.282 1.00 85.75 100 ASP A O 1
ATOM 786 N N . LEU A 1 101 ? -15.527 -7.691 15.079 1.00 88.38 101 LEU A N 1
ATOM 787 C CA . LEU A 1 101 ? -15.473 -8.301 16.405 1.00 88.38 101 LEU A CA 1
ATOM 788 C C . LEU A 1 101 ? -15.472 -7.233 17.501 1.00 88.38 101 LEU A C 1
ATOM 790 O O . LEU A 1 101 ? -16.282 -7.320 18.417 1.00 88.38 101 LEU A O 1
ATOM 794 N N . ASN A 1 102 ? -14.628 -6.203 17.389 1.00 87.62 102 ASN A N 1
ATOM 795 C CA . ASN A 1 102 ? -14.566 -5.114 18.366 1.00 87.62 102 ASN A CA 1
ATOM 796 C C . ASN A 1 102 ? -15.909 -4.383 18.485 1.00 87.62 102 ASN A C 1
ATOM 798 O O . ASN A 1 102 ? -16.344 -4.084 19.591 1.00 87.62 102 ASN A O 1
ATOM 802 N N . LYS A 1 103 ? -16.615 -4.159 17.369 1.00 88.75 103 LYS A N 1
ATOM 803 C CA . LYS A 1 103 ? -17.961 -3.566 17.380 1.00 88.75 103 LYS A CA 1
ATOM 804 C C . LYS A 1 103 ? -18.975 -4.424 18.147 1.00 88.75 103 LYS A C 1
ATOM 806 O O . LYS A 1 103 ? -19.852 -3.878 18.807 1.00 88.75 103 LYS A O 1
ATOM 811 N N . LYS A 1 104 ? -18.870 -5.754 18.057 1.00 90.06 104 LYS A N 1
ATOM 812 C CA . LYS A 1 104 ? -19.724 -6.693 18.806 1.00 90.06 104 LYS A CA 1
ATOM 813 C C . LYS A 1 104 ? -19.304 -6.836 20.272 1.00 90.06 104 LYS A C 1
ATOM 815 O O . LYS A 1 104 ? -20.164 -7.073 21.112 1.00 90.06 104 LYS A O 1
ATOM 820 N N . LEU A 1 105 ? -18.012 -6.699 20.573 1.00 90.94 105 LEU A N 1
ATOM 821 C CA . LEU A 1 105 ? -17.476 -6.764 21.934 1.00 90.94 105 LEU A CA 1
ATOM 822 C C . LEU A 1 105 ? -17.773 -5.497 22.739 1.00 90.94 105 LEU A C 1
ATOM 824 O O . LEU A 1 105 ? -18.118 -5.625 23.905 1.00 90.94 105 LEU A O 1
ATOM 828 N N . ALA A 1 106 ? -17.732 -4.310 22.129 1.00 89.00 106 ALA A N 1
ATOM 829 C CA . ALA A 1 106 ? -17.960 -3.032 22.809 1.00 89.00 106 ALA A CA 1
ATOM 830 C C . ALA A 1 106 ? -19.216 -2.993 23.715 1.00 89.00 106 ALA A C 1
ATOM 832 O O . ALA A 1 106 ? -19.075 -2.666 24.892 1.00 89.00 106 ALA A O 1
ATOM 833 N N . PRO A 1 107 ? -20.429 -3.383 23.261 1.00 89.25 107 PRO A N 1
ATOM 834 C CA . PRO A 1 107 ? -21.599 -3.413 24.146 1.00 89.25 107 PRO A CA 1
ATOM 835 C C . PRO A 1 107 ? -21.524 -4.518 25.216 1.00 89.25 107 PRO A C 1
ATOM 837 O O . PRO A 1 107 ? -22.155 -4.413 26.265 1.00 89.25 107 PRO A O 1
ATOM 840 N N . LEU A 1 108 ? -20.761 -5.585 24.966 1.00 91.81 108 LEU A N 1
ATOM 841 C CA . LEU A 1 108 ? -20.628 -6.725 25.871 1.00 91.81 108 LEU A CA 1
ATOM 842 C C . LEU A 1 108 ? -19.583 -6.483 26.969 1.00 91.81 108 LEU A C 1
ATOM 844 O O . LEU A 1 108 ? -19.665 -7.091 28.036 1.00 91.81 108 LEU A O 1
ATOM 848 N N . GLU A 1 109 ? -18.616 -5.592 26.741 1.00 90.50 109 GLU A N 1
ATOM 849 C CA . GLU A 1 109 ? -17.565 -5.258 27.705 1.00 90.50 109 GLU A CA 1
ATOM 850 C C . GLU A 1 109 ? -18.137 -4.709 29.014 1.00 90.50 109 GLU A C 1
ATOM 852 O O . GLU A 1 109 ? -17.665 -5.099 30.082 1.00 90.50 109 GLU A O 1
ATOM 857 N N . ARG A 1 110 ? -19.191 -3.882 28.958 1.00 89.00 110 ARG A N 1
ATOM 858 C CA . ARG A 1 110 ? -19.877 -3.379 30.160 1.00 89.00 110 ARG A CA 1
ATOM 859 C C . ARG A 1 110 ? -20.488 -4.519 30.977 1.00 89.00 110 ARG A C 1
ATOM 861 O O . ARG A 1 110 ? -20.131 -4.700 32.137 1.00 89.00 110 ARG A O 1
ATOM 868 N N . SER A 1 111 ? -21.316 -5.351 30.345 1.00 90.62 111 SER A N 1
ATOM 869 C CA . SER A 1 111 ? -21.947 -6.500 31.011 1.00 90.62 111 SER A CA 1
ATOM 870 C C . SER A 1 111 ? -20.914 -7.509 31.533 1.00 90.62 111 SER A C 1
ATOM 872 O O . SER A 1 111 ? -21.085 -8.101 32.596 1.00 90.62 111 SER A O 1
ATOM 874 N N . THR A 1 112 ? -19.789 -7.668 30.829 1.00 94.69 112 THR A N 1
ATOM 875 C CA . THR A 1 112 ? -18.687 -8.533 31.271 1.00 94.69 112 THR A CA 1
ATOM 876 C C . THR A 1 112 ? -18.010 -7.977 32.524 1.00 94.69 112 THR A C 1
ATOM 878 O O . THR A 1 112 ? -17.733 -8.741 33.446 1.00 94.69 112 THR A O 1
ATOM 881 N N . LYS A 1 113 ? -17.773 -6.659 32.601 1.00 91.38 113 LYS A N 1
ATOM 882 C CA . LYS A 1 113 ? -17.238 -6.009 33.810 1.00 91.38 113 LYS A CA 1
ATOM 883 C C . LYS A 1 113 ? -18.201 -6.164 34.987 1.00 91.38 113 LYS A C 1
ATOM 885 O O . LYS A 1 113 ? -17.766 -6.583 36.054 1.00 91.38 113 LYS A O 1
ATOM 890 N N . GLU A 1 114 ? -19.498 -5.932 34.786 1.00 90.81 114 GLU A N 1
ATOM 891 C CA . GLU A 1 114 ? -20.544 -6.150 35.801 1.00 90.81 114 GLU A CA 1
ATOM 892 C C . GLU A 1 114 ? -20.571 -7.613 36.293 1.00 90.81 114 GLU A C 1
ATOM 894 O O . GLU A 1 114 ? -20.578 -7.883 37.497 1.00 90.81 114 GLU A O 1
ATOM 899 N N . ALA A 1 115 ? -20.496 -8.585 35.379 1.00 94.94 115 ALA A N 1
ATOM 900 C CA . ALA A 1 115 ? -20.408 -10.003 35.723 1.00 94.94 115 ALA A CA 1
ATOM 901 C C . ALA A 1 115 ? -19.128 -10.332 36.518 1.00 94.94 115 ALA A C 1
ATOM 903 O O . ALA A 1 115 ? -19.168 -11.100 37.479 1.00 94.94 115 ALA A O 1
ATOM 904 N N . ILE A 1 116 ? -17.991 -9.724 36.168 1.00 93.06 116 ILE A N 1
ATOM 905 C CA . ILE A 1 116 ? -16.744 -9.867 36.931 1.00 93.06 116 ILE A CA 1
ATOM 906 C C . ILE A 1 116 ? -16.907 -9.270 38.334 1.00 93.06 116 ILE A C 1
ATOM 908 O O . ILE A 1 116 ? -16.552 -9.933 39.308 1.00 93.06 116 ILE A O 1
ATOM 912 N N . TYR A 1 117 ? -17.483 -8.072 38.464 1.00 92.31 117 TYR A N 1
ATOM 913 C CA . TYR A 1 117 ? -17.739 -7.438 39.759 1.00 92.31 117 TYR A CA 1
ATOM 914 C C . TYR A 1 117 ? -18.616 -8.318 40.657 1.00 92.31 117 TYR A C 1
ATOM 916 O O . TYR A 1 117 ? -18.260 -8.570 41.809 1.00 92.31 117 TYR A O 1
ATOM 924 N N . 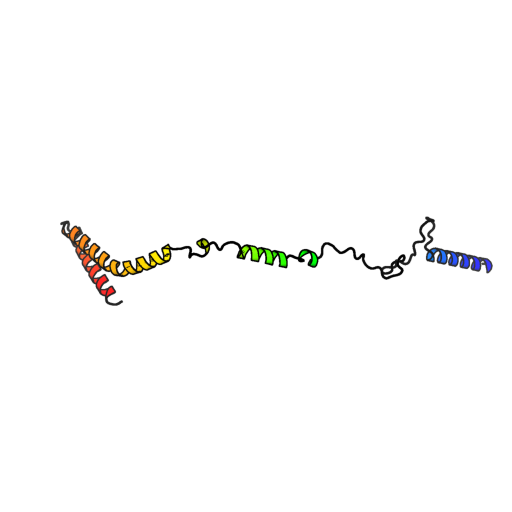THR A 1 118 ? -19.717 -8.856 40.126 1.00 91.38 118 THR A N 1
ATOM 925 C CA . THR A 1 118 ? -20.611 -9.747 40.887 1.00 91.38 118 THR A CA 1
ATOM 926 C C . THR A 1 118 ? -19.923 -11.049 41.306 1.00 91.38 118 THR A C 1
ATOM 928 O O . THR A 1 118 ? -20.063 -11.476 42.453 1.00 91.38 118 THR A O 1
ATOM 931 N N . LEU A 1 119 ? -19.123 -11.665 40.429 1.00 93.94 119 LEU A N 1
ATOM 932 C CA . LEU A 1 119 ? -18.361 -12.874 40.757 1.00 93.94 119 LEU A CA 1
ATOM 933 C C . LEU A 1 119 ? -17.304 -12.621 41.834 1.00 93.94 119 LEU A C 1
ATOM 935 O O . LEU A 1 119 ? -17.183 -13.415 42.770 1.00 93.94 119 LEU A O 1
ATOM 939 N N . VAL A 1 120 ? -16.560 -11.517 41.730 1.00 90.50 120 VAL A N 1
ATOM 940 C CA . VAL A 1 120 ? -15.563 -11.136 42.739 1.00 90.50 120 VAL A CA 1
ATOM 941 C C . VAL A 1 120 ? -16.248 -10.852 44.071 1.00 90.50 120 VAL A C 1
ATOM 943 O O . VAL A 1 120 ? -15.808 -11.383 45.086 1.00 90.50 120 VAL A O 1
ATOM 946 N N . ARG A 1 121 ? -17.370 -10.123 44.078 1.00 86.69 121 ARG A N 1
ATOM 947 C CA . ARG A 1 121 ? -18.168 -9.868 45.286 1.00 86.69 121 ARG A CA 1
ATOM 948 C C . ARG A 1 121 ? -18.633 -11.158 45.956 1.00 86.69 121 ARG A C 1
ATOM 950 O O . ARG A 1 121 ? -18.478 -11.305 47.164 1.00 86.69 121 ARG A O 1
ATOM 957 N N . ASN A 1 122 ? -19.171 -12.103 45.187 1.00 89.00 122 ASN A N 1
ATOM 958 C CA . ASN A 1 122 ? -19.639 -13.383 45.721 1.00 89.00 122 ASN A CA 1
ATOM 959 C C . ASN A 1 122 ? -18.491 -14.196 46.322 1.00 89.00 122 ASN A C 1
ATOM 961 O O . ASN A 1 122 ? -18.625 -14.749 47.414 1.00 89.00 122 ASN A O 1
ATOM 965 N N . ARG A 1 123 ? -17.342 -14.228 45.639 1.00 89.69 123 ARG A N 1
ATOM 966 C CA . ARG A 1 123 ? -16.140 -14.892 46.148 1.00 89.69 123 ARG A CA 1
ATOM 967 C C . ARG A 1 123 ? -15.657 -14.242 47.441 1.00 89.69 123 ARG A C 1
ATOM 969 O O . ARG A 1 123 ? -15.387 -14.936 48.413 1.00 89.69 123 ARG A O 1
ATOM 976 N N . LEU A 1 124 ? -15.606 -12.921 47.472 1.00 87.38 124 LEU A N 1
ATOM 977 C CA . LEU A 1 124 ? -15.103 -12.165 48.606 1.00 87.38 124 LEU A CA 1
ATOM 978 C C . LEU A 1 124 ? -16.045 -12.229 49.815 1.00 87.38 124 LEU A C 1
ATOM 980 O O . LEU A 1 124 ? -15.580 -12.315 50.940 1.00 87.38 124 LEU A O 1
ATOM 984 N N . GLY A 1 125 ? -17.361 -12.274 49.589 1.00 80.88 125 GLY A N 1
ATOM 985 C CA . GLY A 1 125 ? -18.360 -12.508 50.635 1.00 80.88 125 GLY A CA 1
ATOM 986 C C . GLY A 1 125 ? -18.352 -13.939 51.183 1.00 80.88 125 GLY A C 1
ATOM 987 O O . GLY A 1 125 ? -18.719 -14.148 52.338 1.00 80.88 125 GLY A O 1
ATOM 988 N N . SER A 1 126 ? -17.909 -14.918 50.385 1.00 82.31 126 SER A N 1
ATOM 989 C CA . SER A 1 126 ? -17.670 -16.288 50.862 1.00 82.31 126 SER A CA 1
ATOM 990 C C . SER A 1 126 ? -16.401 -16.412 51.718 1.00 82.31 126 SER A C 1
ATOM 992 O O . SER A 1 126 ? -16.295 -17.333 52.526 1.00 82.31 126 SER A O 1
ATOM 994 N N . GLU A 1 127 ? -15.465 -15.467 51.593 1.00 78.25 127 GLU A N 1
ATOM 995 C CA . GLU A 1 127 ? -14.251 -15.383 52.404 1.00 78.25 127 GLU A CA 1
ATOM 996 C C . GLU A 1 127 ? -14.479 -14.440 53.601 1.00 78.25 127 GLU A C 1
ATOM 998 O O . GLU A 1 127 ? -14.498 -13.221 53.472 1.00 78.25 127 GLU A O 1
ATOM 1003 N N . THR A 1 128 ? -14.631 -14.984 54.810 1.00 71.88 128 THR A N 1
ATOM 1004 C CA . THR A 1 128 ? -14.934 -14.219 56.040 1.00 71.88 128 THR A CA 1
ATOM 1005 C C . THR A 1 128 ? -13.738 -13.459 56.637 1.00 71.88 128 THR A C 1
ATOM 1007 O O . THR A 1 128 ? -13.658 -13.303 57.853 1.00 71.88 128 THR A O 1
ATOM 1010 N N . ASN A 1 129 ? -12.789 -12.999 55.821 1.00 80.38 129 ASN A N 1
ATOM 1011 C CA . ASN A 1 129 ? -11.655 -12.204 56.297 1.00 80.38 129 ASN A CA 1
ATOM 1012 C C . ASN A 1 129 ? -12.025 -10.714 56.340 1.00 80.38 129 ASN A C 1
ATOM 1014 O O . ASN A 1 129 ? -12.676 -10.206 55.428 1.00 80.38 129 ASN A O 1
ATOM 1018 N N . ASP A 1 130 ? -11.565 -9.982 57.357 1.00 77.81 130 ASP A N 1
ATOM 1019 C CA . ASP A 1 130 ? -11.847 -8.541 57.478 1.00 77.81 130 ASP A CA 1
ATOM 1020 C C . ASP A 1 130 ? -11.267 -7.742 56.297 1.00 77.81 130 ASP A C 1
ATOM 1022 O O . ASP A 1 130 ? -11.943 -6.886 55.732 1.00 77.81 130 ASP A O 1
ATOM 1026 N N . ALA A 1 131 ? -10.082 -8.131 55.812 1.00 80.12 131 ALA A N 1
ATOM 1027 C CA . ALA A 1 131 ? -9.493 -7.575 54.590 1.00 80.12 131 ALA A CA 1
ATOM 1028 C C . ALA A 1 131 ? -10.380 -7.785 53.347 1.00 80.12 131 ALA A C 1
ATOM 1030 O O . ALA A 1 131 ? -10.417 -6.940 52.454 1.00 80.12 131 ALA A O 1
ATOM 1031 N N . SER A 1 132 ? -11.124 -8.893 53.293 1.00 80.12 132 SER A N 1
ATOM 1032 C CA . SER A 1 132 ? -12.049 -9.181 52.198 1.00 80.12 132 SER A CA 1
ATOM 1033 C C . SER A 1 132 ? -13.262 -8.241 52.232 1.00 80.12 132 SER A C 1
ATOM 1035 O O . SER A 1 132 ? -13.701 -7.758 51.191 1.00 80.12 132 SER A O 1
ATOM 1037 N N . LYS A 1 133 ? -13.767 -7.879 53.416 1.00 80.62 133 LYS A N 1
ATOM 1038 C CA . LYS A 1 133 ? -14.849 -6.885 53.541 1.00 80.62 133 LYS A CA 1
ATOM 1039 C C . LYS A 1 133 ? -14.424 -5.484 53.107 1.00 80.62 133 LYS A C 1
ATOM 1041 O O . LYS A 1 133 ? -15.194 -4.814 52.420 1.00 80.62 133 LYS A O 1
ATOM 1046 N N . ASP A 1 134 ? -13.212 -5.066 53.460 1.00 84.94 134 ASP A N 1
ATOM 1047 C CA . ASP A 1 134 ? -12.699 -3.744 53.084 1.00 84.94 134 ASP A CA 1
ATOM 1048 C C . ASP A 1 134 ? -12.542 -3.615 51.562 1.00 84.94 134 ASP A C 1
ATOM 1050 O O . ASP A 1 134 ? -12.937 -2.609 50.968 1.00 84.94 134 ASP A O 1
ATOM 1054 N N . ILE A 1 135 ? -12.050 -4.672 50.906 1.00 85.25 135 ILE A N 1
ATOM 1055 C CA . ILE A 1 135 ? -11.928 -4.721 49.444 1.00 85.25 135 ILE A CA 1
ATOM 1056 C C . ILE A 1 135 ? -13.314 -4.711 48.777 1.00 85.25 135 ILE A C 1
ATOM 1058 O O . ILE A 1 135 ? -13.497 -4.011 47.783 1.00 85.25 135 ILE A O 1
ATOM 1062 N N . ALA A 1 136 ? -14.305 -5.424 49.327 1.00 84.38 136 ALA A N 1
ATOM 1063 C CA . ALA A 1 136 ? -15.669 -5.425 48.790 1.00 84.38 136 ALA A CA 1
ATOM 1064 C C . ALA A 1 136 ? -16.284 -4.016 48.805 1.00 84.38 136 ALA A C 1
ATOM 1066 O O . ALA A 1 136 ? -16.848 -3.572 47.807 1.00 84.38 136 ALA A O 1
ATOM 1067 N N . SER A 1 137 ? -16.111 -3.294 49.917 1.00 85.75 137 SER A N 1
ATOM 1068 C CA . SER A 1 137 ? -16.588 -1.917 50.080 1.00 85.75 137 SER A CA 1
ATOM 1069 C C . SER A 1 137 ? -15.927 -0.952 49.085 1.00 85.75 137 SER A C 1
ATOM 1071 O O . SER A 1 137 ? -16.598 -0.137 48.450 1.00 85.75 137 SER A O 1
ATOM 1073 N N . ALA A 1 138 ? -14.613 -1.087 48.873 1.00 87.12 138 ALA A N 1
ATOM 1074 C CA . ALA A 1 138 ? -13.885 -0.283 47.891 1.00 87.12 138 ALA A CA 1
ATOM 1075 C C . ALA A 1 138 ? -14.335 -0.557 46.441 1.00 87.12 138 ALA A C 1
ATOM 1077 O O . ALA A 1 138 ? -14.374 0.361 45.619 1.00 87.12 138 ALA A O 1
ATOM 1078 N N . MET A 1 139 ? -14.691 -1.805 46.118 1.00 85.12 139 MET A N 1
ATOM 1079 C CA . MET A 1 139 ? -15.201 -2.170 44.793 1.00 85.12 139 MET A CA 1
ATOM 1080 C C . MET A 1 139 ? -16.600 -1.606 44.528 1.00 85.12 139 MET A C 1
ATOM 1082 O O . MET A 1 139 ? -16.841 -1.136 43.419 1.00 85.12 139 MET A O 1
ATOM 1086 N N . ASP A 1 140 ? -17.481 -1.580 45.531 1.00 85.38 140 ASP A N 1
ATOM 1087 C CA . ASP A 1 140 ? -18.820 -0.986 45.407 1.00 85.38 140 ASP A CA 1
ATOM 1088 C C . ASP A 1 140 ? -18.745 0.527 45.134 1.00 85.38 140 ASP A C 1
ATOM 1090 O O . ASP A 1 140 ? -19.446 1.041 44.261 1.00 85.38 140 ASP A O 1
ATOM 1094 N N . ALA A 1 141 ? -17.831 1.237 45.805 1.00 87.00 141 ALA A N 1
ATOM 1095 C CA . ALA A 1 141 ? -17.594 2.658 45.547 1.00 87.00 141 ALA A CA 1
ATOM 1096 C C . ALA A 1 141 ? -17.077 2.919 44.120 1.00 87.00 141 ALA A C 1
ATOM 1098 O O . ALA A 1 141 ? -17.455 3.903 43.485 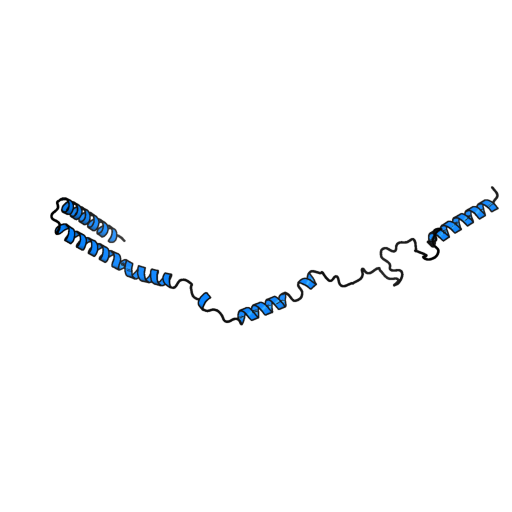1.00 87.00 141 ALA A O 1
ATOM 1099 N N . ARG A 1 142 ? -16.223 2.028 43.599 1.00 85.94 142 ARG A N 1
ATOM 1100 C CA . ARG A 1 142 ? -15.674 2.136 42.241 1.00 85.94 142 ARG A CA 1
ATOM 1101 C C . ARG A 1 142 ? -16.711 1.812 41.165 1.00 85.94 142 ARG A C 1
ATOM 1103 O O . ARG A 1 142 ? -16.737 2.496 40.148 1.00 85.94 142 ARG A O 1
ATOM 1110 N N . ALA A 1 143 ? -17.559 0.810 41.393 1.00 84.31 143 ALA A N 1
ATOM 1111 C CA . ALA A 1 143 ? -18.640 0.456 40.478 1.00 84.31 143 ALA A CA 1
ATOM 1112 C C . ALA A 1 143 ? -19.670 1.591 40.357 1.00 84.31 143 ALA A C 1
ATOM 1114 O O . ALA A 1 143 ? -20.047 1.943 39.245 1.00 84.31 143 ALA A O 1
ATOM 1115 N N . ALA A 1 144 ? -20.044 2.223 41.476 1.00 83.75 144 ALA A N 1
ATOM 1116 C CA . ALA A 1 144 ? -20.953 3.371 41.472 1.00 83.75 144 ALA A CA 1
ATOM 1117 C C . ALA A 1 144 ? -20.382 4.585 40.712 1.00 83.75 144 ALA A C 1
ATOM 1119 O O . ALA A 1 144 ? -21.119 5.284 40.025 1.00 83.75 144 ALA A O 1
ATOM 1120 N N . ALA A 1 145 ? -19.068 4.821 40.804 1.00 83.25 145 ALA A N 1
ATOM 1121 C CA . ALA A 1 145 ? -18.407 5.889 40.056 1.00 83.25 145 ALA A CA 1
ATOM 1122 C C . ALA A 1 145 ? -18.328 5.597 38.542 1.00 83.25 145 ALA A C 1
ATOM 1124 O O . ALA A 1 145 ? -18.555 6.497 37.737 1.00 83.25 145 ALA A O 1
ATOM 1125 N N . GLU A 1 146 ? -18.036 4.350 38.147 1.00 80.69 146 GLU A N 1
ATOM 1126 C CA . GLU A 1 146 ? -18.034 3.927 36.732 1.00 80.69 146 GLU A CA 1
ATOM 1127 C C . GLU A 1 146 ? -19.446 3.957 36.114 1.00 80.69 146 GLU A C 1
ATOM 1129 O O . GLU A 1 146 ? -19.579 4.216 34.921 1.00 80.69 146 GLU A O 1
ATOM 1134 N N . GLU A 1 147 ? -20.501 3.722 36.901 1.00 76.44 147 GLU A N 1
ATOM 1135 C CA . GLU A 1 147 ? -21.889 3.820 36.433 1.00 76.44 147 GLU A CA 1
ATOM 1136 C C . GLU A 1 147 ? -22.277 5.273 36.127 1.00 76.44 147 GLU A C 1
ATOM 1138 O O . GLU A 1 147 ? -22.770 5.537 35.030 1.00 76.44 147 GLU A O 1
ATOM 1143 N N . SER A 1 148 ? -21.942 6.220 37.016 1.00 75.06 148 SER A N 1
ATOM 1144 C CA . SER A 1 148 ? -22.204 7.650 36.793 1.00 75.06 148 SER A CA 1
ATOM 1145 C C . SER A 1 148 ? -21.443 8.239 35.601 1.00 75.06 148 SER A C 1
ATOM 1147 O O . SER A 1 148 ? -21.992 9.054 34.874 1.00 75.06 148 SER A O 1
ATOM 1149 N N . ASP A 1 149 ? -20.206 7.797 35.361 1.00 71.31 149 ASP A N 1
ATOM 1150 C CA . ASP A 1 149 ? -19.379 8.270 34.236 1.00 71.31 149 ASP A CA 1
ATOM 1151 C C . ASP A 1 149 ? -19.911 7.769 32.877 1.00 71.31 149 ASP A C 1
ATOM 1153 O O . ASP A 1 149 ? -19.634 8.349 31.834 1.00 71.31 149 ASP A O 1
ATOM 1157 N N . SER A 1 150 ? -20.708 6.693 32.884 1.00 66.56 150 SER A N 1
ATOM 1158 C CA . SER A 1 150 ? -21.307 6.103 31.679 1.00 66.56 150 SER A CA 1
ATOM 1159 C C . SER A 1 150 ? -22.699 6.637 31.328 1.00 66.56 150 SER A C 1
ATOM 1161 O O . SER A 1 150 ? -23.203 6.318 30.255 1.00 66.56 150 SER A O 1
ATOM 1163 N N . GLU A 1 151 ? -23.344 7.382 32.232 1.00 62.84 151 GLU A N 1
ATOM 1164 C CA . GLU A 1 151 ? -24.648 8.022 31.987 1.00 62.84 151 GLU A CA 1
ATOM 1165 C C . GLU A 1 151 ? -24.506 9.407 31.330 1.00 62.84 151 GLU A C 1
ATOM 1167 O O . GLU A 1 151 ? -25.475 9.908 30.756 1.00 62.84 151 GLU A O 1
ATOM 1172 N N . ASP A 1 152 ? -23.304 9.992 31.377 1.00 55.75 152 ASP A N 1
ATOM 1173 C CA . ASP A 1 152 ? -22.978 11.312 30.822 1.00 55.75 152 ASP A CA 1
ATOM 1174 C C . ASP A 1 152 ? -22.338 11.268 29.403 1.00 55.75 152 ASP A C 1
ATOM 1176 O O . ASP A 1 152 ? -22.108 12.331 28.816 1.00 55.75 152 ASP A O 1
ATOM 1180 N N . GLU A 1 153 ? -22.100 10.079 28.815 1.00 51.28 153 GLU A N 1
ATOM 1181 C CA . GLU A 1 153 ? -21.671 9.865 27.404 1.00 51.28 153 GLU A CA 1
ATOM 1182 C C . GLU A 1 153 ? -22.756 9.214 26.524 1.00 51.28 153 GLU A C 1
ATOM 1184 O O . GLU A 1 153 ? -22.899 9.649 25.353 1.00 51.28 153 GLU A O 1
#

Sequence (153 aa):
MSLAEEVEARKARLQALRAKKAGITNGDSNKAVSLLSQRNFDPETRTLRRADARAIEDTVEKNVDGLADEILAADKQRQEAELDLSNIAPKRPNWDLKRDLNKKLAPLERSTKEAIYTLVRNRLGSETNDASKDIASAMDARAAAEESDSEDE

Organism: NCBI:txid933852

InterPro domains:
  IPR013169 mRNA splicing factor Cwf18-like [PF08315] (2-124)
  IPR013169 mRNA splicing factor Cwf18-like [PTHR31551] (2-133)